Protein AF-A0A920SPZ4-F1 (afdb_monomer)

Sequence (124 aa):
MTRVLVSRREIVDRLTEEIGFPLPQWGSPWGVVIGGGNIVRGAIASRSGMDRVQADYMGMLATVINALGVQDLLEHKGIETRVMTAIRMEEIAEPYIRRRALRHMEKGRVVLFAGGTGNPFFLY

Nearest PDB structures (foldseek):
  3ek6-assembly1_A  TM=9.050E-01  e=6.212E-13  Xanthomonas campestris pv. campestris
  7bes-assembly1_C-2  TM=8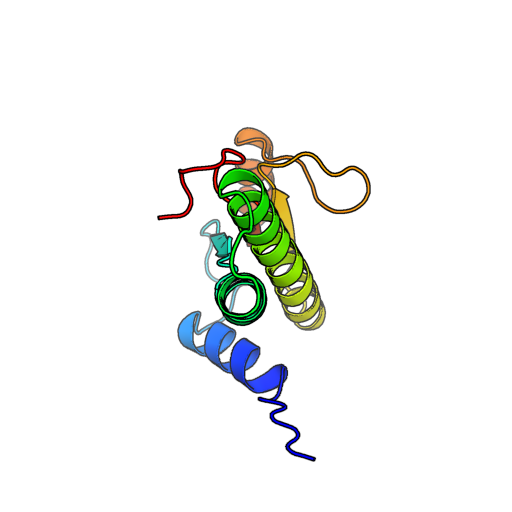.649E-01  e=4.954E-12  Mycobacterium tuberculosis
  2v4y-assembly1_D  TM=9.016E-01  e=3.694E-11  Escherichia coli K-12
  2a1f-assembly1_C  TM=8.923E-01  e=3.231E-11  Haemophilus influenzae
  2v4y-assembly1_C  TM=9.015E-01  e=4.830E-11  Escherichia coli K-12

Solvent-accessible surface area (backbone atoms only — not comparable to full-atom values): 7220 Å² total; per-residue (Å²): 136,84,80,84,69,77,56,78,58,57,60,49,51,47,50,49,55,75,60,54,71,68,77,90,72,56,96,62,66,46,78,44,79,41,70,21,66,86,59,34,57,60,62,58,75,72,42,92,87,66,56,68,57,60,53,36,50,53,36,23,51,32,4,38,57,45,37,54,53,50,38,54,59,37,45,76,71,73,40,58,59,45,55,27,18,51,50,82,39,85,99,77,47,44,60,66,44,72,73,56,54,52,55,42,16,76,70,71,21,40,34,35,38,15,20,70,83,53,50,63,93,64,90,121

Radius of gyration: 15.77 Å; Cα contacts (8 Å, |Δi|>4): 163; chains: 1; bounding box: 30×38×46 Å

Structure (mmCIF, N/CA/C/O backbone):
data_AF-A0A920SPZ4-F1
#
_entry.id   AF-A0A920SPZ4-F1
#
loop_
_a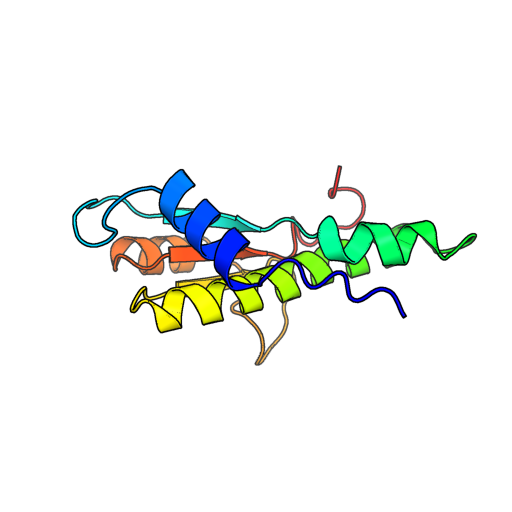tom_site.group_PDB
_atom_site.id
_atom_site.type_symbol
_atom_site.label_atom_id
_atom_site.label_alt_id
_atom_site.label_comp_id
_atom_site.label_asym_id
_atom_site.label_entity_id
_atom_site.label_seq_id
_atom_site.pdbx_PDB_ins_code
_atom_site.Cartn_x
_atom_site.Cartn_y
_atom_site.Cartn_z
_atom_site.occupancy
_atom_site.B_iso_or_equiv
_atom_site.auth_seq_id
_atom_site.auth_comp_id
_atom_site.auth_asym_id
_atom_site.auth_atom_id
_atom_site.pdbx_PDB_model_num
ATOM 1 N N . MET A 1 1 ? 21.571 -28.277 -4.460 1.00 27.83 1 MET A N 1
ATOM 2 C CA . MET A 1 1 ? 20.154 -28.061 -4.091 1.00 27.83 1 MET A CA 1
ATOM 3 C C . MET A 1 1 ? 20.118 -27.091 -2.912 1.00 27.83 1 MET A C 1
ATOM 5 O O . MET A 1 1 ? 19.944 -27.503 -1.774 1.00 27.83 1 MET A O 1
ATOM 9 N N . THR A 1 2 ? 20.411 -25.810 -3.156 1.00 19.84 2 THR A N 1
ATOM 10 C CA . THR A 1 2 ? 20.654 -24.840 -2.074 1.00 19.84 2 THR A CA 1
ATOM 11 C C . THR A 1 2 ? 19.359 -24.113 -1.757 1.00 19.84 2 THR A C 1
ATOM 13 O O . THR A 1 2 ? 18.940 -23.195 -2.456 1.00 19.84 2 THR A O 1
ATOM 16 N N . ARG A 1 3 ? 18.686 -24.598 -0.719 1.00 22.98 3 ARG A N 1
ATOM 17 C CA . ARG A 1 3 ? 17.434 -24.060 -0.202 1.00 22.98 3 ARG A CA 1
ATOM 18 C C . ARG A 1 3 ? 17.765 -22.859 0.689 1.00 22.98 3 ARG A C 1
ATOM 20 O O . ARG A 1 3 ? 17.889 -23.004 1.897 1.00 22.98 3 ARG A O 1
ATOM 27 N N . VAL A 1 4 ? 17.934 -21.677 0.095 1.00 22.39 4 VAL A N 1
ATOM 28 C CA . VAL A 1 4 ? 17.938 -20.414 0.853 1.00 22.39 4 VAL A CA 1
ATOM 29 C C . VAL A 1 4 ? 16.479 -20.050 1.132 1.00 22.39 4 VAL A C 1
ATOM 31 O O . VAL A 1 4 ? 15.868 -19.243 0.442 1.00 22.39 4 VAL A O 1
ATOM 34 N N . LEU A 1 5 ? 15.885 -20.728 2.114 1.00 26.67 5 LEU A N 1
ATOM 35 C CA . LEU A 1 5 ? 14.677 -20.262 2.786 1.00 26.67 5 LEU A CA 1
ATOM 36 C C . LEU A 1 5 ? 15.151 -19.472 4.003 1.00 26.67 5 LEU A C 1
ATOM 38 O O . LEU A 1 5 ? 15.254 -20.022 5.095 1.00 26.67 5 LEU A O 1
ATOM 42 N N . VAL A 1 6 ? 15.466 -18.189 3.807 1.00 31.59 6 VAL A N 1
ATOM 43 C CA . VAL A 1 6 ? 15.400 -17.238 4.924 1.00 31.59 6 VAL A CA 1
ATOM 44 C C . VAL A 1 6 ? 13.965 -17.333 5.434 1.00 31.59 6 VAL A C 1
ATOM 46 O O . VAL A 1 6 ? 13.016 -17.156 4.664 1.00 31.59 6 VAL A O 1
ATOM 49 N N . SER A 1 7 ? 13.812 -17.765 6.681 1.00 38.72 7 SER A N 1
ATOM 50 C CA . SER A 1 7 ? 12.521 -18.074 7.280 1.00 38.72 7 SER A CA 1
ATOM 51 C C . SER A 1 7 ? 11.612 -16.854 7.160 1.00 38.72 7 SER A C 1
ATOM 53 O O . SER A 1 7 ? 11.928 -15.783 7.672 1.00 38.72 7 SER A O 1
ATOM 55 N N . ARG A 1 8 ? 10.461 -17.006 6.490 1.00 53.81 8 ARG A N 1
ATOM 56 C CA . ARG A 1 8 ? 9.441 -15.949 6.341 1.00 53.81 8 ARG A CA 1
ATOM 57 C C . ARG A 1 8 ? 9.007 -15.338 7.688 1.00 53.81 8 ARG A C 1
ATOM 59 O O . ARG A 1 8 ? 8.477 -14.236 7.689 1.00 53.81 8 ARG A O 1
ATOM 66 N N . ARG A 1 9 ? 9.258 -16.023 8.813 1.00 43.91 9 ARG A N 1
ATOM 67 C CA . ARG A 1 9 ? 9.020 -15.543 10.185 1.00 43.91 9 ARG A CA 1
ATOM 68 C C . ARG A 1 9 ? 10.041 -14.507 10.654 1.00 43.91 9 ARG A C 1
ATOM 70 O O . ARG A 1 9 ? 9.631 -13.482 11.168 1.00 43.91 9 ARG A O 1
ATOM 77 N N . GLU A 1 10 ? 11.337 -14.710 10.409 1.00 45.97 10 GLU A N 1
ATOM 78 C CA . GLU A 1 10 ? 12.397 -13.823 10.923 1.00 45.97 10 GLU A CA 1
ATOM 79 C C . GLU A 1 10 ? 12.316 -12.408 10.356 1.00 45.97 10 GLU A C 1
ATOM 81 O O . GLU A 1 10 ? 12.609 -11.461 11.067 1.00 45.97 10 GLU A O 1
ATOM 86 N N . ILE A 1 11 ? 11.913 -12.236 9.094 1.00 51.78 11 ILE A N 1
ATOM 87 C CA . ILE A 1 11 ? 11.750 -10.896 8.503 1.00 51.78 11 ILE A CA 1
ATOM 88 C C . ILE A 1 11 ? 10.546 -10.185 9.115 1.00 51.78 11 ILE A C 1
ATOM 90 O O . ILE A 1 11 ? 10.603 -8.983 9.333 1.00 51.78 11 ILE A O 1
ATOM 94 N N . VAL A 1 12 ? 9.468 -10.913 9.408 1.00 50.59 12 VAL A N 1
ATOM 95 C CA . VAL A 1 12 ? 8.285 -10.342 10.055 1.00 50.59 12 VAL A CA 1
ATOM 96 C C . VAL A 1 12 ? 8.583 -10.034 11.499 1.00 50.59 12 VAL A C 1
ATOM 98 O O . VAL A 1 12 ? 8.243 -8.953 11.935 1.00 50.59 12 VAL A O 1
ATOM 101 N N . ASP A 1 13 ? 9.204 -10.943 12.238 1.00 54.50 13 ASP A N 1
ATOM 102 C CA . ASP A 1 13 ? 9.553 -10.726 13.636 1.00 54.50 13 ASP A CA 1
ATOM 103 C C . ASP A 1 13 ? 10.557 -9.587 13.744 1.00 54.50 13 ASP A C 1
ATOM 105 O O . ASP A 1 13 ? 10.297 -8.663 14.495 1.00 54.50 13 ASP A O 1
ATOM 109 N N . ARG A 1 14 ? 11.557 -9.519 12.859 1.00 58.25 14 ARG A N 1
ATOM 110 C CA . ARG A 1 14 ? 12.467 -8.375 12.770 1.00 58.25 14 ARG A CA 1
ATOM 111 C C . ARG A 1 14 ? 11.769 -7.088 12.331 1.00 58.25 14 ARG A C 1
ATOM 113 O O . ARG A 1 14 ? 12.062 -6.059 12.902 1.00 58.25 14 ARG A O 1
ATOM 120 N N . LEU A 1 15 ? 10.811 -7.110 11.398 1.00 54.88 15 LEU A N 1
ATOM 121 C CA . LEU A 1 15 ? 9.993 -5.928 11.078 1.00 54.88 15 LEU A CA 1
ATOM 122 C C . LEU A 1 15 ? 9.086 -5.548 12.251 1.00 54.88 15 LEU A C 1
ATOM 124 O O . LEU A 1 15 ? 8.896 -4.376 12.500 1.00 54.88 15 LEU A O 1
ATOM 128 N N . THR A 1 16 ? 8.541 -6.506 12.997 1.00 52.03 16 THR A N 1
ATOM 129 C CA . THR A 1 16 ? 7.675 -6.250 14.158 1.00 52.03 16 THR A CA 1
ATOM 130 C C . THR A 1 16 ? 8.497 -5.790 15.372 1.00 52.03 16 THR A C 1
ATOM 132 O O . THR A 1 16 ? 7.972 -5.068 16.209 1.00 52.03 16 THR A O 1
ATOM 135 N N . GLU A 1 17 ? 9.768 -6.194 15.467 1.00 55.97 17 GLU A N 1
ATOM 136 C CA . GLU A 1 17 ? 10.762 -5.802 16.477 1.00 55.97 17 GLU A CA 1
ATOM 137 C C . GLU A 1 17 ? 11.451 -4.471 16.131 1.00 55.97 17 GLU A C 1
ATOM 139 O O . GLU A 1 17 ? 11.658 -3.654 17.022 1.00 55.97 17 GLU A O 1
ATOM 144 N N . GLU A 1 18 ? 11.759 -4.204 14.856 1.00 52.44 18 GLU A N 1
ATOM 145 C CA . GLU A 1 18 ? 12.237 -2.903 14.354 1.00 52.44 18 GLU A CA 1
ATOM 146 C C . GLU A 1 18 ? 11.108 -1.862 14.369 1.00 52.44 18 GLU A C 1
ATOM 148 O O . GLU A 1 18 ? 11.341 -0.712 14.728 1.00 52.44 18 GLU A O 1
ATOM 153 N N . ILE A 1 19 ? 9.866 -2.271 14.076 1.00 51.69 19 ILE A N 1
ATOM 154 C CA . ILE A 1 19 ? 8.631 -1.509 14.362 1.00 51.69 19 ILE A CA 1
ATOM 155 C C . ILE A 1 19 ? 8.209 -1.710 15.840 1.00 51.69 19 ILE A C 1
ATOM 157 O O . ILE A 1 19 ? 7.078 -1.429 16.214 1.00 51.69 19 ILE A O 1
ATOM 161 N N . GLY A 1 20 ? 9.111 -2.211 16.692 1.00 39.31 20 GLY A N 1
ATOM 162 C CA . GLY A 1 20 ? 8.888 -2.652 18.068 1.00 39.31 20 GLY A CA 1
ATOM 163 C C . GLY A 1 20 ? 7.777 -1.941 18.848 1.00 39.31 20 GLY A C 1
ATOM 164 O O . GLY A 1 20 ? 7.898 -0.766 19.188 1.00 39.31 20 GLY A O 1
ATOM 165 N N . PHE A 1 21 ? 6.795 -2.751 19.267 1.00 41.41 21 PHE A N 1
ATOM 166 C CA . PHE A 1 21 ? 5.854 -2.566 20.389 1.00 41.41 21 PHE A CA 1
ATOM 167 C C . PHE A 1 21 ? 4.496 -1.856 20.151 1.00 41.41 21 PHE A C 1
ATOM 169 O O . PHE A 1 21 ? 4.294 -1.090 19.219 1.00 41.41 21 PHE A O 1
ATOM 176 N N . PRO A 1 22 ? 3.495 -2.211 20.981 1.00 45.94 22 PRO A N 1
ATOM 177 C CA . PRO A 1 22 ? 2.235 -2.822 20.579 1.00 45.94 22 PRO A CA 1
ATOM 178 C C . PRO A 1 22 ? 1.305 -1.829 19.852 1.00 45.94 22 PRO A C 1
ATOM 180 O O . PRO A 1 22 ? 0.875 -0.818 20.411 1.00 45.94 22 PRO A O 1
ATOM 183 N N . LEU A 1 23 ? 0.922 -2.174 18.620 1.00 48.16 23 LEU A N 1
ATOM 184 C CA . LEU A 1 23 ? 0.046 -1.378 17.747 1.00 48.16 23 LEU A CA 1
ATOM 185 C C . LEU A 1 23 ? -1.279 -0.869 18.366 1.00 48.16 23 LEU A C 1
ATOM 187 O O . LEU A 1 23 ? -1.741 0.177 17.920 1.00 48.16 23 LEU A O 1
ATOM 191 N N . PRO A 1 24 ? -1.885 -1.482 19.406 1.00 45.00 24 PRO A N 1
ATOM 192 C CA . PRO A 1 24 ? -3.083 -0.919 20.032 1.00 45.00 24 PRO A CA 1
ATOM 193 C C . PRO A 1 24 ? -2.864 0.377 20.833 1.00 45.00 24 PRO A C 1
ATOM 195 O O . PRO A 1 24 ? -3.843 1.046 21.149 1.00 45.00 24 PRO A O 1
ATOM 198 N N . GLN A 1 25 ? -1.626 0.724 21.221 1.00 41.34 25 GLN A N 1
ATOM 199 C CA . GLN A 1 25 ? -1.374 1.834 22.164 1.00 41.34 25 GLN A CA 1
ATOM 200 C C . GLN A 1 25 ? -0.921 3.138 21.504 1.00 41.34 25 GLN A C 1
ATOM 202 O O . GLN A 1 25 ? -0.976 4.198 22.127 1.00 41.34 25 GLN A O 1
ATOM 207 N N . TRP A 1 26 ? -0.482 3.092 20.249 1.00 45.94 26 TRP A N 1
ATOM 208 C CA . TRP A 1 26 ? -0.102 4.298 19.528 1.00 45.94 26 TRP A CA 1
ATOM 209 C C . TRP A 1 26 ? -1.341 4.813 18.811 1.00 45.94 26 TRP A C 1
ATOM 211 O O . TRP A 1 26 ? -1.707 4.311 17.755 1.00 45.94 26 TRP A O 1
ATOM 221 N N . GLY A 1 27 ? -1.982 5.839 19.370 1.00 46.44 27 GLY A N 1
ATOM 222 C CA . GLY A 1 27 ? -3.053 6.603 18.719 1.00 46.44 27 GLY A CA 1
ATOM 223 C C . GLY A 1 27 ? -2.593 7.380 17.475 1.00 46.44 27 GLY A C 1
ATOM 224 O O . GLY A 1 27 ? -3.088 8.477 17.232 1.00 46.44 27 GLY A O 1
ATOM 225 N N . SER A 1 28 ? -1.618 6.856 16.723 1.00 50.06 28 SER A N 1
ATOM 226 C CA . SER A 1 28 ? -1.010 7.490 15.562 1.00 50.06 28 SER A CA 1
ATOM 227 C C . SER A 1 28 ? -1.225 6.646 14.295 1.00 50.06 28 SER A C 1
ATOM 229 O O . SER A 1 28 ? -0.962 5.444 14.311 1.00 50.06 28 SER A O 1
ATOM 231 N N . PRO A 1 29 ? -1.687 7.255 13.193 1.00 59.38 29 PRO A N 1
ATOM 232 C CA . PRO A 1 29 ? -1.891 6.596 11.905 1.00 59.38 29 PRO A CA 1
ATOM 233 C C . PRO A 1 29 ? -0.577 6.115 11.249 1.00 59.38 29 PRO A C 1
ATOM 235 O O . PRO A 1 29 ? 0.354 6.905 11.101 1.00 59.38 29 PRO A O 1
ATOM 238 N N . TRP A 1 30 ? -0.516 4.857 10.778 1.00 71.00 30 TRP A N 1
ATOM 239 C CA . TRP A 1 30 ? 0.674 4.285 10.114 1.00 71.00 30 TRP A CA 1
ATOM 240 C C . TRP A 1 30 ? 0.479 4.055 8.611 1.00 71.00 30 TRP A C 1
ATOM 242 O O . TRP A 1 30 ? -0.436 3.354 8.172 1.00 71.00 30 TRP A O 1
ATOM 252 N N . GLY A 1 31 ? 1.405 4.605 7.823 1.00 82.44 31 GLY A N 1
ATOM 253 C CA . GLY A 1 31 ? 1.548 4.354 6.392 1.00 82.44 31 GLY A CA 1
ATOM 254 C C . GLY A 1 31 ? 2.951 3.854 6.064 1.00 82.44 31 GLY A C 1
ATOM 255 O O . GLY A 1 31 ? 3.926 4.495 6.445 1.00 82.44 31 GLY A O 1
ATOM 256 N N . VAL A 1 32 ? 3.058 2.733 5.352 1.00 84.88 32 VAL A N 1
ATOM 257 C CA . VAL A 1 32 ? 4.335 2.066 5.052 1.00 84.88 32 VAL A CA 1
ATOM 258 C C . VAL A 1 32 ? 4.495 1.927 3.547 1.00 84.88 32 VAL A C 1
ATOM 260 O O . VAL A 1 32 ? 3.620 1.380 2.889 1.00 84.88 32 VAL A O 1
ATOM 263 N N . VAL A 1 33 ? 5.610 2.389 2.984 1.00 86.56 33 VAL A N 1
ATOM 264 C CA . VAL A 1 33 ? 5.938 2.160 1.567 1.00 86.56 33 VAL A CA 1
ATOM 265 C C . VAL A 1 33 ? 6.717 0.856 1.438 1.00 86.56 33 VAL A C 1
ATOM 267 O O . VAL A 1 33 ? 7.731 0.666 2.107 1.00 86.56 33 VAL A O 1
ATOM 270 N N . ILE A 1 34 ? 6.257 -0.042 0.568 1.00 84.81 34 ILE A N 1
ATOM 271 C CA . ILE A 1 34 ? 6.876 -1.352 0.360 1.00 84.81 34 ILE A CA 1
ATOM 272 C C . ILE A 1 34 ? 7.810 -1.317 -0.852 1.00 84.81 34 ILE A C 1
ATOM 274 O O . ILE A 1 34 ? 7.411 -0.956 -1.957 1.00 84.81 34 ILE A O 1
ATOM 278 N N . GLY A 1 35 ? 9.066 -1.724 -0.656 1.00 80.06 35 GLY A N 1
ATOM 279 C CA . GLY A 1 35 ? 10.043 -1.902 -1.735 1.00 80.06 35 GLY A CA 1
ATOM 280 C C . GLY A 1 35 ? 9.946 -3.276 -2.411 1.00 80.06 35 GLY A C 1
ATOM 281 O O . GLY A 1 35 ? 9.424 -4.225 -1.836 1.00 80.06 35 GLY A O 1
ATOM 282 N N . GLY A 1 36 ? 10.480 -3.403 -3.633 1.00 71.69 36 GLY A N 1
ATOM 283 C CA . GLY A 1 36 ? 10.442 -4.632 -4.456 1.00 71.69 36 GLY A CA 1
ATOM 284 C C . GLY A 1 36 ? 11.809 -5.283 -4.699 1.00 71.69 36 GLY A C 1
ATOM 285 O O . GLY A 1 36 ? 11.920 -6.270 -5.425 1.00 71.69 36 GLY A O 1
ATOM 286 N N . GLY A 1 37 ? 12.879 -4.726 -4.122 1.00 65.38 37 GLY A N 1
ATOM 287 C CA . GLY A 1 37 ? 14.258 -5.054 -4.499 1.00 65.38 37 GLY A CA 1
ATOM 288 C C . GLY A 1 37 ? 14.680 -6.509 -4.254 1.00 65.38 37 GLY A C 1
ATOM 289 O O . GLY A 1 37 ? 15.664 -6.953 -4.832 1.00 65.38 37 GLY A O 1
ATOM 290 N N . ASN A 1 38 ? 13.973 -7.265 -3.416 1.00 67.12 38 ASN A N 1
ATOM 291 C CA . ASN A 1 38 ? 14.186 -8.703 -3.196 1.00 67.12 38 ASN A CA 1
ATOM 292 C C . ASN A 1 38 ? 13.731 -9.574 -4.388 1.00 67.12 38 ASN A C 1
ATOM 294 O O . ASN A 1 38 ? 14.380 -10.572 -4.676 1.00 67.12 38 ASN A O 1
ATOM 298 N N . ILE A 1 39 ? 12.660 -9.199 -5.095 1.00 63.69 39 ILE A N 1
ATOM 299 C CA . ILE A 1 39 ? 12.133 -9.933 -6.263 1.00 63.69 39 ILE A CA 1
ATOM 300 C C . ILE A 1 39 ? 12.799 -9.427 -7.555 1.00 63.69 39 ILE A C 1
ATOM 302 O O . ILE A 1 39 ? 13.179 -10.203 -8.432 1.00 63.69 39 ILE A O 1
ATOM 306 N N . VAL A 1 40 ? 13.001 -8.112 -7.655 1.00 59.28 40 VAL A N 1
ATOM 307 C CA . VAL A 1 40 ? 13.472 -7.431 -8.873 1.00 59.28 40 VAL A CA 1
ATOM 308 C C . VAL A 1 40 ? 14.955 -7.677 -9.145 1.00 59.28 40 VAL A C 1
ATOM 310 O O . VAL A 1 40 ? 15.347 -7.814 -10.305 1.00 59.28 40 VAL A O 1
ATOM 313 N N . ARG A 1 41 ? 15.780 -7.811 -8.092 1.00 61.78 41 ARG A N 1
ATOM 314 C CA . ARG A 1 41 ? 17.222 -8.076 -8.235 1.00 61.78 41 ARG A CA 1
ATOM 315 C C . ARG A 1 41 ? 17.515 -9.360 -9.017 1.00 61.78 41 ARG A C 1
ATOM 317 O O . ARG A 1 41 ? 18.499 -9.385 -9.740 1.00 61.78 41 ARG A O 1
ATOM 324 N N . GLY A 1 42 ? 16.662 -10.385 -8.944 1.00 52.03 42 GLY A N 1
ATOM 325 C CA . GLY A 1 42 ? 16.812 -11.608 -9.748 1.00 52.03 42 GLY A CA 1
ATOM 326 C C . GLY A 1 42 ? 16.263 -11.491 -11.176 1.00 52.03 42 GLY A C 1
ATOM 327 O O . GLY A 1 42 ? 16.814 -12.076 -12.108 1.00 52.03 42 GLY A O 1
ATOM 328 N N . ALA A 1 43 ? 15.190 -10.719 -11.368 1.00 53.97 43 ALA A N 1
ATOM 329 C CA . ALA A 1 43 ? 14.500 -10.606 -12.653 1.00 53.97 43 ALA A CA 1
ATOM 330 C C . ALA A 1 43 ? 15.191 -9.650 -13.645 1.00 53.97 43 ALA A C 1
ATOM 332 O O . ALA A 1 43 ? 15.183 -9.925 -14.844 1.00 53.97 43 ALA A O 1
ATOM 333 N N . ILE A 1 44 ? 15.811 -8.568 -13.153 1.00 57.25 44 ILE A N 1
ATOM 334 C CA . ILE A 1 44 ? 16.580 -7.613 -13.973 1.00 57.25 44 ILE A CA 1
ATOM 335 C C . ILE A 1 44 ? 18.011 -8.118 -14.212 1.00 57.25 44 ILE A C 1
ATOM 337 O O . ILE A 1 44 ? 18.520 -8.004 -15.322 1.00 57.25 44 ILE A O 1
ATOM 341 N N . ALA A 1 45 ? 18.646 -8.752 -13.217 1.00 53.03 45 ALA A N 1
ATOM 342 C CA . ALA A 1 45 ? 20.006 -9.284 -13.367 1.00 53.03 45 ALA A CA 1
ATOM 343 C C . ALA A 1 45 ? 20.115 -10.449 -14.370 1.00 53.03 45 ALA A C 1
ATOM 345 O O . ALA A 1 45 ? 21.216 -10.782 -14.797 1.00 53.03 45 ALA A O 1
ATOM 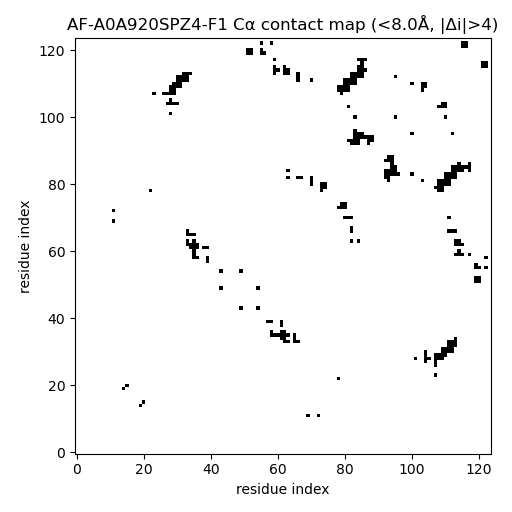346 N N . SER A 1 46 ? 18.994 -11.073 -14.749 1.00 53.28 46 SER A N 1
ATOM 347 C CA . SER A 1 46 ? 18.963 -12.247 -15.630 1.0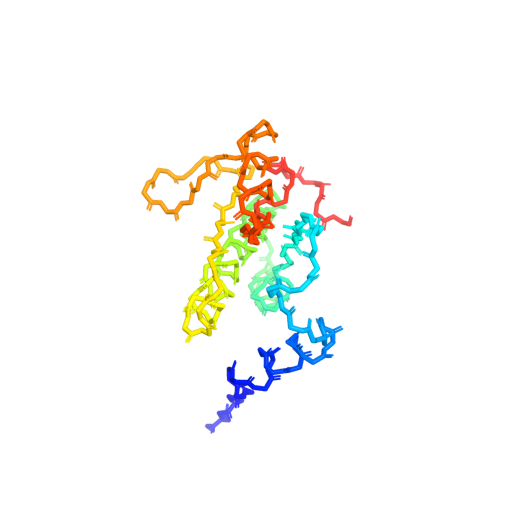0 53.28 46 SER A CA 1
ATOM 348 C C . SER A 1 46 ? 18.593 -11.955 -17.089 1.00 53.28 46 SER A C 1
ATOM 350 O O . SER A 1 46 ? 18.623 -12.883 -17.897 1.00 53.28 46 SER A O 1
ATOM 352 N N . ARG A 1 47 ? 18.253 -10.712 -17.471 1.00 58.44 47 ARG A N 1
ATOM 353 C CA . ARG A 1 47 ? 17.814 -10.408 -18.848 1.00 58.44 47 ARG A CA 1
ATOM 354 C C . ARG A 1 47 ? 18.528 -9.212 -19.469 1.00 58.44 47 ARG A C 1
ATOM 356 O O . ARG A 1 47 ? 18.059 -8.078 -19.408 1.00 58.44 47 ARG A O 1
ATOM 363 N N . SER A 1 48 ? 19.631 -9.501 -20.157 1.00 62.53 48 SER A N 1
ATOM 364 C CA . SER A 1 48 ? 20.215 -8.599 -21.152 1.00 62.53 48 SER A CA 1
ATOM 365 C C . SER A 1 48 ? 19.179 -8.289 -22.243 1.00 62.53 48 SER A C 1
ATOM 367 O O . SER A 1 48 ? 18.624 -9.207 -22.841 1.00 62.53 48 SER A O 1
ATOM 369 N N . GLY A 1 49 ? 18.910 -7.004 -22.494 1.00 71.00 49 GLY A N 1
ATOM 370 C CA . GLY A 1 49 ? 18.009 -6.553 -23.566 1.00 71.00 49 GLY A CA 1
ATOM 371 C C . GLY A 1 49 ? 16.551 -6.294 -23.166 1.00 71.00 49 GLY A C 1
ATOM 372 O O . GLY A 1 49 ? 15.725 -6.070 -24.046 1.00 71.00 49 GLY A O 1
ATOM 373 N N . MET A 1 50 ? 16.210 -6.310 -21.872 1.00 77.25 50 MET A N 1
ATOM 374 C CA . MET A 1 50 ? 14.877 -5.898 -21.414 1.00 77.25 50 MET A CA 1
ATOM 375 C C . MET A 1 50 ? 14.695 -4.381 -21.534 1.00 77.25 50 MET A C 1
ATOM 377 O O . MET A 1 50 ? 15.546 -3.611 -21.088 1.00 77.25 50 MET A O 1
ATOM 381 N N . ASP A 1 51 ? 13.561 -3.965 -22.096 1.00 83.94 51 ASP A N 1
ATOM 382 C CA . ASP A 1 51 ? 13.174 -2.560 -22.129 1.00 83.94 51 ASP A CA 1
ATOM 383 C C . ASP A 1 51 ? 12.989 -1.998 -20.708 1.00 83.94 51 ASP A C 1
ATOM 385 O O . ASP A 1 51 ? 12.431 -2.645 -19.817 1.00 83.94 51 ASP A O 1
ATOM 389 N N . ARG A 1 52 ? 13.460 -0.769 -20.501 1.00 81.06 52 ARG A N 1
ATOM 390 C CA . ARG A 1 52 ? 13.4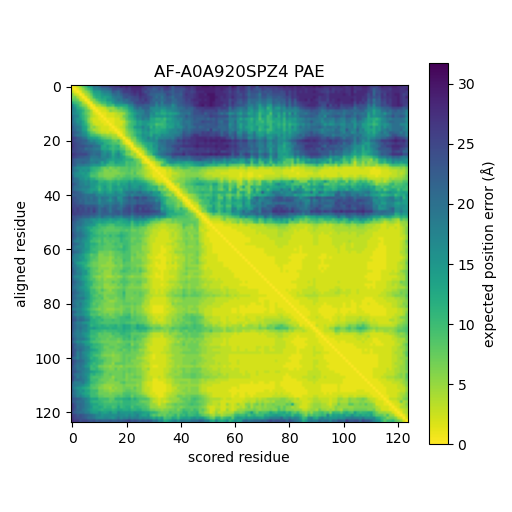88 -0.122 -19.186 1.00 81.06 52 ARG A CA 1
ATOM 391 C C . ARG A 1 52 ? 12.089 0.075 -18.600 1.00 81.06 52 ARG A C 1
ATOM 393 O O . ARG A 1 52 ? 11.914 -0.107 -17.400 1.00 81.06 52 ARG A O 1
ATOM 400 N N . VAL A 1 53 ? 11.089 0.380 -19.429 1.00 85.62 53 VAL A N 1
ATOM 401 C CA . VAL A 1 53 ? 9.707 0.573 -18.966 1.00 85.62 53 VAL A CA 1
ATOM 402 C C . VAL A 1 53 ? 9.118 -0.743 -18.464 1.00 85.62 53 VAL A C 1
ATOM 404 O O . VAL A 1 53 ? 8.497 -0.781 -17.402 1.00 85.62 53 VAL A O 1
ATOM 407 N N . GLN A 1 54 ? 9.362 -1.842 -19.182 1.00 85.62 54 GLN A N 1
ATOM 408 C CA . GLN A 1 54 ? 8.974 -3.184 -18.733 1.00 85.62 54 GLN A CA 1
ATOM 409 C C . GLN A 1 54 ? 9.647 -3.558 -17.406 1.00 85.62 54 GLN A C 1
ATOM 411 O O . GLN A 1 54 ? 8.981 -4.051 -16.494 1.00 85.62 54 GLN A O 1
ATOM 416 N N . ALA A 1 55 ? 10.945 -3.272 -17.267 1.00 83.00 55 ALA A N 1
ATOM 417 C CA . ALA A 1 55 ? 11.680 -3.525 -16.032 1.00 83.00 55 ALA A CA 1
ATOM 418 C C . ALA A 1 55 ? 11.095 -2.746 -14.838 1.00 83.00 55 ALA A C 1
ATOM 420 O O . ALA A 1 55 ? 10.933 -3.312 -13.754 1.00 83.00 55 ALA A O 1
ATOM 421 N N . ASP A 1 56 ? 10.704 -1.488 -15.042 1.00 85.62 56 ASP A N 1
ATOM 422 C CA . ASP A 1 56 ? 10.077 -0.672 -14.001 1.00 85.62 56 ASP A CA 1
ATOM 423 C C . ASP A 1 56 ? 8.672 -1.177 -13.632 1.00 85.62 56 ASP A C 1
ATOM 425 O O . ASP A 1 56 ? 8.335 -1.239 -12.449 1.00 85.62 56 ASP A O 1
ATOM 429 N N . TYR A 1 57 ? 7.858 -1.623 -14.597 1.00 88.12 57 TYR A N 1
ATOM 430 C CA . TYR A 1 57 ? 6.569 -2.260 -14.291 1.00 88.12 57 TYR A CA 1
ATOM 431 C C . TYR A 1 57 ? 6.737 -3.548 -13.488 1.00 88.12 57 TYR A C 1
ATOM 433 O O . TYR A 1 57 ? 6.025 -3.754 -12.503 1.00 88.12 57 TYR A O 1
ATOM 441 N N . MET A 1 58 ? 7.712 -4.386 -13.844 1.00 86.88 58 MET A N 1
ATOM 442 C CA . MET A 1 58 ? 8.070 -5.560 -13.043 1.00 86.88 58 MET A CA 1
ATOM 443 C C . MET A 1 58 ? 8.511 -5.151 -11.631 1.00 86.88 58 MET A C 1
ATOM 445 O O . MET A 1 58 ? 8.135 -5.799 -10.653 1.00 86.88 58 MET A O 1
ATOM 449 N N . GLY A 1 59 ? 9.243 -4.040 -11.524 1.00 85.19 59 GLY A N 1
ATOM 450 C CA . GLY A 1 59 ? 9.602 -3.380 -10.274 1.00 85.19 59 GLY A CA 1
ATOM 451 C C . GLY A 1 59 ? 8.402 -3.034 -9.400 1.00 85.19 59 GLY A C 1
ATOM 452 O O . GLY A 1 59 ? 8.324 -3.432 -8.235 1.00 85.19 59 GLY A O 1
ATOM 453 N N . MET A 1 60 ? 7.435 -2.329 -9.978 1.00 90.50 60 MET A N 1
ATOM 454 C CA . MET A 1 60 ? 6.215 -1.918 -9.294 1.00 90.50 60 MET A CA 1
ATOM 455 C C . MET A 1 60 ? 5.358 -3.126 -8.893 1.00 90.50 60 MET A C 1
ATOM 457 O O . MET A 1 60 ? 4.901 -3.187 -7.753 1.00 90.50 60 MET A O 1
ATOM 461 N N . LEU A 1 61 ? 5.207 -4.135 -9.755 1.00 91.38 61 LEU A N 1
ATOM 462 C CA . LEU A 1 61 ? 4.476 -5.365 -9.421 1.00 91.38 61 LEU A CA 1
ATOM 463 C C . LEU A 1 61 ? 5.140 -6.149 -8.284 1.00 91.38 61 LEU A C 1
ATOM 465 O O . LEU A 1 61 ? 4.453 -6.648 -7.396 1.00 91.38 61 LEU A O 1
ATOM 469 N N . ALA A 1 62 ? 6.471 -6.202 -8.247 1.00 89.06 62 ALA A N 1
ATOM 470 C CA . ALA A 1 62 ? 7.195 -6.816 -7.140 1.00 89.06 62 ALA A CA 1
ATOM 471 C C . ALA A 1 62 ? 6.889 -6.146 -5.790 1.00 89.06 62 ALA A C 1
ATOM 473 O O . ALA A 1 62 ? 6.732 -6.842 -4.786 1.00 89.06 62 ALA A O 1
ATOM 474 N N . THR A 1 63 ? 6.756 -4.814 -5.754 1.00 89.50 63 THR A N 1
ATOM 475 C CA . THR A 1 63 ? 6.352 -4.113 -4.521 1.00 89.50 63 THR A CA 1
ATOM 476 C C . THR A 1 63 ? 4.955 -4.527 -4.053 1.00 89.50 63 THR A C 1
ATOM 478 O O . THR A 1 63 ? 4.734 -4.691 -2.857 1.00 89.50 63 THR A O 1
ATOM 481 N N . VAL A 1 64 ? 4.027 -4.761 -4.987 1.00 92.50 64 VAL A N 1
ATOM 482 C CA . VAL A 1 64 ? 2.658 -5.200 -4.680 1.00 92.50 64 VAL A CA 1
ATOM 483 C C . VAL A 1 64 ? 2.659 -6.621 -4.131 1.00 92.50 64 VAL A C 1
ATOM 485 O O . VAL A 1 64 ? 2.025 -6.875 -3.111 1.00 92.50 64 VAL A O 1
ATOM 488 N N . ILE A 1 65 ? 3.416 -7.533 -4.747 1.00 90.88 65 ILE A N 1
ATOM 489 C CA . ILE A 1 65 ? 3.557 -8.915 -4.263 1.00 90.88 65 ILE A CA 1
ATOM 490 C C . ILE A 1 65 ? 4.080 -8.927 -2.823 1.00 90.88 65 ILE A C 1
ATOM 492 O O . ILE A 1 65 ? 3.545 -9.634 -1.970 1.00 90.88 65 ILE A O 1
ATOM 496 N N . ASN A 1 66 ? 5.095 -8.111 -2.533 1.00 86.25 66 ASN A N 1
ATOM 497 C CA . ASN A 1 66 ? 5.609 -7.980 -1.174 1.00 86.25 66 ASN A CA 1
ATOM 498 C C . ASN A 1 66 ? 4.564 -7.403 -0.217 1.00 86.25 66 ASN A C 1
ATOM 500 O O . ASN A 1 66 ? 4.433 -7.904 0.895 1.00 86.25 66 ASN A O 1
ATOM 504 N N . ALA A 1 67 ? 3.816 -6.378 -0.633 1.00 90.06 67 ALA A N 1
ATOM 505 C CA . ALA A 1 67 ? 2.801 -5.753 0.207 1.00 90.06 67 ALA A CA 1
ATOM 506 C C . ALA A 1 67 ? 1.688 -6.739 0.589 1.00 90.06 67 ALA A C 1
ATOM 508 O O . ALA A 1 67 ? 1.299 -6.778 1.751 1.00 90.06 67 ALA A O 1
ATOM 509 N N . LEU A 1 68 ? 1.246 -7.586 -0.346 1.00 91.75 68 LEU A N 1
ATOM 510 C CA . LEU A 1 68 ? 0.290 -8.664 -0.069 1.00 91.75 68 LEU A CA 1
ATOM 511 C C . LEU A 1 68 ? 0.859 -9.693 0.918 1.00 91.75 68 LEU A C 1
ATOM 513 O O . LEU A 1 68 ? 0.167 -10.111 1.841 1.00 91.75 68 LEU A O 1
ATOM 517 N N . GLY A 1 69 ? 2.135 -10.061 0.769 1.00 87.31 69 GLY A N 1
ATOM 518 C CA . GLY A 1 69 ? 2.808 -10.948 1.719 1.00 87.31 69 GLY A CA 1
ATOM 519 C C . GLY A 1 69 ? 2.915 -10.348 3.124 1.00 87.31 69 GLY A C 1
ATOM 520 O O . GLY A 1 69 ? 2.685 -11.042 4.107 1.00 87.31 69 GLY A O 1
ATOM 521 N N . VAL A 1 70 ? 3.231 -9.055 3.235 1.00 82.12 70 VAL A N 1
ATOM 522 C CA . VAL A 1 70 ? 3.277 -8.347 4.526 1.00 82.12 70 VAL A CA 1
ATOM 523 C C . VAL A 1 70 ? 1.880 -8.222 5.134 1.00 82.12 70 VAL A C 1
ATOM 525 O O . VAL A 1 70 ? 1.739 -8.432 6.336 1.00 82.12 70 VAL A O 1
ATOM 528 N N . GLN A 1 71 ? 0.853 -7.930 4.328 1.00 88.94 71 GLN A N 1
ATOM 529 C CA . GLN A 1 71 ? -0.537 -7.881 4.787 1.00 88.94 71 GLN A CA 1
ATOM 530 C C . GLN A 1 71 ? -0.955 -9.207 5.424 1.00 88.94 71 GLN A C 1
ATOM 532 O O . GLN A 1 71 ? -1.415 -9.192 6.561 1.00 88.94 71 GLN A O 1
ATOM 537 N N . ASP A 1 72 ? -0.745 -10.334 4.736 1.00 86.38 72 ASP A N 1
ATOM 538 C CA . ASP A 1 72 ? -1.066 -11.669 5.258 1.00 86.38 72 ASP A CA 1
ATOM 539 C C . ASP A 1 72 ? -0.417 -11.901 6.632 1.00 86.38 72 ASP A C 1
ATOM 541 O O . ASP A 1 72 ? -1.073 -12.306 7.591 1.00 86.38 72 ASP A O 1
ATOM 545 N N . LEU A 1 73 ? 0.863 -11.553 6.767 1.00 81.19 73 LEU A N 1
ATOM 546 C CA . LEU A 1 73 ? 1.626 -11.751 7.999 1.00 81.19 73 LEU A CA 1
ATOM 547 C C . LEU A 1 73 ? 1.160 -10.837 9.147 1.00 81.19 73 LEU A C 1
ATOM 549 O O . LEU A 1 73 ? 1.145 -11.271 10.300 1.00 81.19 73 LEU A O 1
ATOM 553 N N . LEU A 1 74 ? 0.770 -9.593 8.853 1.00 80.50 74 LEU A N 1
ATOM 554 C CA . LEU A 1 74 ? 0.204 -8.658 9.832 1.00 80.50 74 LEU A CA 1
ATOM 555 C C . LEU A 1 74 ? -1.205 -9.082 10.270 1.00 80.50 74 LEU A C 1
ATOM 557 O O . LEU A 1 74 ? -1.510 -9.070 11.464 1.00 80.50 74 LEU A O 1
ATOM 561 N N . GLU A 1 75 ? -2.044 -9.520 9.332 1.00 85.81 75 GLU A N 1
ATOM 562 C CA . GLU A 1 75 ? -3.406 -9.980 9.617 1.00 85.81 75 GLU A CA 1
ATOM 563 C C . GLU A 1 75 ? -3.403 -11.264 10.461 1.00 85.81 75 GLU A C 1
ATOM 565 O O . GLU A 1 75 ? -4.189 -11.372 11.403 1.00 85.81 75 GLU A O 1
ATOM 570 N N . HIS A 1 76 ? -2.443 -12.174 10.249 1.00 83.06 76 HIS A N 1
ATOM 571 C CA . HIS A 1 76 ? -2.212 -13.325 11.137 1.00 83.06 76 HIS A CA 1
ATOM 572 C C . HIS A 1 76 ? -1.839 -12.927 12.578 1.00 83.06 76 HIS A C 1
ATOM 574 O O . HIS A 1 76 ? -2.051 -13.709 13.506 1.00 83.06 76 HIS A O 1
ATOM 580 N N . LYS A 1 77 ? -1.294 -11.721 12.786 1.00 78.25 77 LYS A N 1
ATOM 581 C CA . LYS A 1 77 ? -0.994 -11.142 14.108 1.00 78.25 77 LYS A CA 1
ATOM 582 C C . LYS A 1 77 ? -2.135 -10.257 14.645 1.00 78.25 77 LYS A C 1
ATOM 584 O O . LYS A 1 77 ? -1.962 -9.605 15.671 1.00 78.25 77 LYS A O 1
ATOM 589 N N . GLY A 1 78 ? -3.294 -10.232 13.980 1.00 81.25 78 GLY A N 1
ATOM 590 C CA . GLY A 1 78 ? -4.472 -9.463 14.395 1.00 81.25 78 GLY A CA 1
ATOM 591 C C . GLY A 1 78 ? -4.416 -7.971 14.054 1.00 81.25 78 GLY A C 1
ATOM 592 O O . GLY A 1 78 ? -5.180 -7.187 14.612 1.00 81.25 78 GLY A O 1
ATOM 593 N N . ILE A 1 79 ? -3.514 -7.563 13.160 1.00 82.25 79 ILE A N 1
ATOM 594 C CA . ILE A 1 79 ? -3.315 -6.164 12.775 1.00 82.25 79 ILE A CA 1
ATOM 595 C C . ILE A 1 79 ? -4.094 -5.893 11.488 1.00 82.25 79 ILE A C 1
ATOM 597 O O . ILE A 1 79 ? -3.713 -6.353 10.409 1.00 82.25 79 ILE A O 1
ATOM 601 N N . GLU A 1 80 ? -5.178 -5.117 11.583 1.00 88.19 80 GLU A N 1
ATOM 602 C CA . GLU A 1 80 ? -5.939 -4.716 10.399 1.00 88.19 80 GLU A CA 1
ATOM 603 C C . GLU A 1 80 ? -5.053 -3.920 9.431 1.00 88.19 80 GLU A C 1
ATOM 605 O O . GLU A 1 80 ? -4.524 -2.856 9.763 1.00 88.19 80 GLU A O 1
ATOM 610 N N . THR A 1 81 ? -4.938 -4.420 8.202 1.00 89.50 81 THR A N 1
ATOM 611 C CA . THR A 1 81 ? -4.015 -3.877 7.206 1.00 89.50 81 THR A CA 1
ATOM 612 C C . THR A 1 81 ? -4.723 -3.662 5.871 1.00 89.50 81 THR A C 1
ATOM 614 O O . THR A 1 81 ? -5.673 -4.367 5.531 1.00 89.50 81 THR A O 1
ATOM 617 N N . ARG A 1 82 ? -4.308 -2.657 5.096 1.00 95.00 82 ARG A N 1
ATOM 618 C CA . ARG A 1 82 ? -4.827 -2.401 3.745 1.00 95.00 82 ARG A CA 1
ATOM 619 C C . ARG A 1 82 ? -3.704 -2.096 2.775 1.00 95.00 82 ARG A C 1
ATOM 621 O O . ARG A 1 82 ? -2.925 -1.178 3.011 1.00 95.00 82 ARG A O 1
ATOM 628 N N . VAL A 1 83 ? -3.664 -2.819 1.661 1.00 95.62 83 VAL A N 1
ATOM 629 C CA . VAL A 1 83 ? -2.749 -2.530 0.553 1.00 95.62 83 VAL A CA 1
ATOM 630 C C . VAL A 1 83 ? -3.405 -1.539 -0.401 1.00 95.62 83 VAL A C 1
ATOM 632 O O . VAL A 1 83 ? -4.518 -1.757 -0.884 1.00 95.62 83 VAL A O 1
ATOM 635 N N . MET A 1 84 ? -2.698 -0.444 -0.673 1.00 96.88 84 MET A N 1
ATOM 636 C CA . MET A 1 84 ? -3.083 0.586 -1.626 1.00 96.88 84 MET A CA 1
ATOM 637 C C . MET A 1 84 ? -1.991 0.760 -2.681 1.00 96.88 84 MET A C 1
ATOM 639 O O . MET A 1 84 ? -0.814 0.876 -2.350 1.00 96.88 84 MET A O 1
ATOM 643 N N . THR A 1 85 ? -2.373 0.805 -3.953 1.00 96.00 85 THR A N 1
ATOM 644 C CA . THR A 1 85 ? -1.435 0.796 -5.083 1.00 96.00 85 THR A CA 1
ATOM 645 C C . THR A 1 85 ? -1.630 1.979 -6.024 1.00 96.00 85 THR A C 1
ATOM 647 O O . THR A 1 85 ? -2.758 2.376 -6.321 1.00 96.00 85 THR A O 1
ATOM 650 N N . ALA A 1 86 ? -0.525 2.536 -6.524 1.00 91.56 86 ALA A N 1
ATOM 651 C CA . ALA A 1 86 ? -0.554 3.548 -7.582 1.00 91.56 86 ALA A CA 1
ATOM 652 C C . ALA A 1 86 ? -0.995 2.975 -8.946 1.00 91.56 86 ALA A C 1
ATOM 654 O O . ALA A 1 86 ? -1.547 3.700 -9.772 1.00 91.56 86 ALA A O 1
ATOM 655 N N . ILE A 1 87 ? -0.805 1.670 -9.170 1.00 92.00 87 ILE A N 1
ATOM 656 C CA . ILE A 1 87 ? -1.282 0.952 -10.359 1.00 92.00 87 ILE A CA 1
ATOM 657 C C . ILE A 1 87 ? -2.641 0.333 -10.045 1.00 92.00 87 ILE A C 1
ATOM 659 O O . ILE A 1 87 ? -2.747 -0.471 -9.118 1.00 92.00 87 ILE A O 1
ATOM 663 N N . ARG A 1 88 ? -3.673 0.668 -10.827 1.00 91.38 88 ARG A N 1
ATOM 664 C CA . ARG A 1 88 ? -5.001 0.054 -10.684 1.00 91.38 88 ARG A CA 1
ATOM 665 C C . ARG A 1 88 ? -4.942 -1.430 -11.039 1.00 91.38 88 ARG A C 1
ATOM 667 O O . ARG A 1 88 ? -4.547 -1.789 -12.142 1.00 91.38 88 ARG A O 1
ATOM 674 N N . MET A 1 89 ? -5.385 -2.262 -10.106 1.00 91.12 89 MET A N 1
ATOM 675 C CA . MET A 1 89 ? -5.532 -3.706 -10.263 1.00 91.12 89 MET A CA 1
ATOM 676 C C . MET A 1 89 ? -6.772 -4.143 -9.496 1.00 91.12 89 MET A C 1
ATOM 678 O O . MET A 1 89 ? -6.762 -4.275 -8.273 1.00 91.12 89 MET A O 1
ATOM 682 N N . GLU A 1 90 ? -7.873 -4.272 -10.225 1.00 85.88 90 GLU A N 1
ATOM 683 C CA . GLU A 1 90 ? -9.145 -4.711 -9.655 1.00 85.88 90 GLU A CA 1
ATOM 684 C C . GLU A 1 90 ? -8.992 -6.123 -9.064 1.00 85.88 90 GLU A C 1
ATOM 686 O O . GLU A 1 90 ? -8.123 -6.886 -9.483 1.00 85.88 90 GLU A O 1
ATOM 691 N N . GLU A 1 91 ? -9.762 -6.423 -8.019 1.00 89.62 91 GLU A N 1
ATOM 692 C CA . GLU A 1 91 ? -9.687 -7.646 -7.195 1.00 89.62 91 GLU A CA 1
ATOM 693 C C . GLU A 1 91 ? -8.426 -7.834 -6.323 1.00 89.62 91 GLU A C 1
ATOM 695 O O . GLU A 1 91 ? -8.499 -8.531 -5.315 1.00 89.62 91 GLU A O 1
ATOM 700 N N . ILE A 1 92 ? -7.280 -7.219 -6.646 1.00 92.81 92 ILE A N 1
ATOM 701 C CA . ILE A 1 92 ? -6.006 -7.500 -5.948 1.00 92.81 92 ILE A CA 1
ATOM 702 C C . ILE A 1 92 ? -5.726 -6.521 -4.804 1.00 92.81 92 ILE A C 1
ATOM 704 O O . ILE A 1 92 ? -5.389 -6.931 -3.695 1.00 92.81 92 ILE A O 1
ATOM 708 N N . ALA A 1 93 ? -5.794 -5.219 -5.077 1.00 94.50 93 ALA A N 1
ATOM 709 C CA . ALA A 1 93 ? -5.423 -4.187 -4.115 1.00 94.50 93 ALA A CA 1
ATOM 710 C C . ALA A 1 93 ? -6.212 -2.901 -4.360 1.00 94.50 93 ALA A C 1
ATOM 712 O O . ALA A 1 93 ? -6.615 -2.592 -5.483 1.00 94.50 93 ALA A O 1
ATOM 713 N N . GLU A 1 94 ? -6.423 -2.114 -3.306 1.00 95.94 94 GLU A N 1
ATOM 714 C CA . GLU A 1 94 ? -7.170 -0.871 -3.446 1.00 95.94 94 GLU A CA 1
ATOM 715 C C . GLU A 1 94 ? -6.365 0.156 -4.262 1.00 95.94 94 GLU A C 1
ATOM 717 O O . GLU A 1 94 ? -5.167 0.325 -4.036 1.00 95.94 94 GLU A O 1
ATOM 722 N N . PRO A 1 95 ? -6.983 0.924 -5.174 1.00 95.62 95 PRO A N 1
ATOM 723 C CA . PRO A 1 95 ? -6.286 2.046 -5.787 1.00 95.62 95 PRO A CA 1
ATOM 724 C C . PRO A 1 95 ? -5.925 3.090 -4.724 1.00 95.62 95 PRO A C 1
ATOM 726 O O . PRO A 1 95 ? -6.718 3.382 -3.820 1.00 95.62 95 PRO A O 1
ATOM 729 N N . TYR A 1 96 ? -4.742 3.694 -4.848 1.00 94.81 96 TYR A N 1
ATOM 730 C CA . TYR A 1 96 ? -4.337 4.774 -3.963 1.00 94.81 96 TYR A CA 1
ATOM 731 C C . TYR A 1 96 ? -5.288 5.968 -4.101 1.00 94.81 96 TYR A C 1
ATOM 733 O O . TYR A 1 96 ? -5.377 6.619 -5.140 1.00 94.81 96 TYR A O 1
ATOM 741 N N . ILE A 1 97 ? -5.987 6.278 -3.011 1.00 95.31 97 ILE A N 1
ATOM 742 C CA . ILE A 1 97 ? -6.794 7.485 -2.859 1.00 95.31 97 ILE A CA 1
ATOM 743 C C . ILE A 1 97 ? -6.438 8.076 -1.502 1.00 95.31 97 ILE A C 1
ATOM 745 O O . ILE A 1 97 ? -6.814 7.518 -0.470 1.00 95.31 97 ILE A O 1
ATOM 749 N N . ARG A 1 98 ? -5.768 9.235 -1.489 1.00 93.19 98 ARG A N 1
ATOM 750 C CA . ARG A 1 98 ? -5.277 9.895 -0.264 1.00 93.19 98 ARG A CA 1
ATOM 751 C C . ARG A 1 98 ? -6.320 9.952 0.855 1.00 93.19 98 ARG A C 1
ATOM 753 O O . ARG A 1 98 ? -6.045 9.560 1.981 1.00 93.19 98 ARG A O 1
ATOM 760 N N . ARG A 1 99 ? -7.546 10.392 0.545 1.00 96.12 99 ARG A N 1
ATOM 761 C CA . ARG A 1 99 ? -8.640 10.482 1.535 1.00 96.12 99 ARG A CA 1
ATOM 762 C C . ARG A 1 99 ? -9.039 9.120 2.106 1.00 96.12 99 ARG A C 1
ATOM 764 O O . ARG A 1 99 ? -9.477 9.051 3.245 1.00 96.12 99 ARG A O 1
ATOM 771 N N . ARG A 1 100 ? -8.934 8.043 1.324 1.00 95.38 100 ARG A N 1
ATOM 772 C CA . ARG A 1 100 ? -9.243 6.691 1.795 1.00 95.38 100 ARG A CA 1
ATOM 773 C C . ARG A 1 100 ? -8.112 6.133 2.658 1.00 95.38 100 ARG A C 1
ATOM 775 O O . ARG A 1 100 ? -8.418 5.551 3.689 1.00 95.38 100 ARG A O 1
ATOM 782 N N . ALA A 1 101 ? -6.858 6.389 2.284 1.00 91.62 101 ALA A N 1
ATOM 783 C CA . ALA A 1 101 ? -5.699 6.050 3.106 1.00 91.62 101 ALA A CA 1
ATOM 784 C C . ALA A 1 101 ? -5.813 6.693 4.494 1.00 91.62 101 ALA A C 1
ATOM 786 O O . ALA A 1 101 ? -5.805 5.983 5.490 1.00 91.62 101 ALA A O 1
ATOM 787 N N . LEU A 1 102 ? -6.056 8.008 4.550 1.00 90.38 102 LEU A N 1
ATOM 788 C CA . LEU A 1 102 ? -6.251 8.728 5.813 1.00 90.38 102 LEU A CA 1
ATOM 789 C C . LEU A 1 102 ? -7.375 8.117 6.660 1.0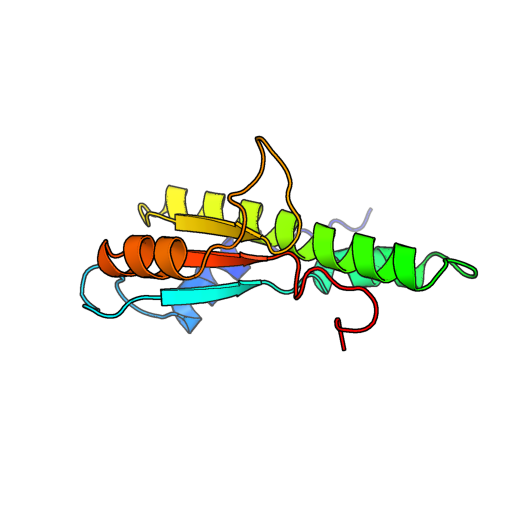0 90.38 102 LEU A C 1
ATOM 791 O O . LEU A 1 102 ? -7.153 7.826 7.826 1.00 90.38 102 LEU A O 1
ATOM 795 N N . ARG A 1 103 ? -8.536 7.811 6.063 1.00 92.12 103 ARG A N 1
ATOM 796 C CA . ARG A 1 103 ? -9.646 7.150 6.776 1.00 92.12 103 ARG A CA 1
ATOM 797 C C . ARG A 1 103 ? -9.308 5.761 7.312 1.00 92.12 103 ARG A C 1
ATOM 799 O O . ARG A 1 103 ? -9.866 5.357 8.326 1.00 92.12 103 ARG A O 1
ATOM 806 N N . HIS A 1 104 ? -8.487 4.984 6.605 1.00 91.38 104 HIS A N 1
ATOM 807 C CA . HIS A 1 104 ? -8.030 3.688 7.115 1.00 91.38 104 HIS A CA 1
ATOM 808 C C . HIS A 1 104 ? -7.119 3.896 8.321 1.00 91.38 104 HIS A C 1
ATOM 810 O O . HIS A 1 104 ? -7.310 3.238 9.340 1.00 91.38 104 HIS A O 1
ATOM 816 N N . MET A 1 105 ? -6.206 4.862 8.245 1.00 83.81 105 MET A N 1
ATOM 817 C CA . MET A 1 105 ? -5.296 5.129 9.350 1.00 83.81 105 MET A CA 1
ATOM 818 C C . MET A 1 105 ? -5.992 5.771 10.567 1.00 83.81 105 MET A C 1
ATOM 820 O O . MET A 1 105 ? -5.661 5.430 11.695 1.00 83.81 105 MET A O 1
ATOM 824 N N . GLU A 1 106 ? -7.005 6.625 10.370 1.00 86.56 106 GLU A N 1
ATOM 825 C CA . GLU A 1 106 ? -7.885 7.150 11.437 1.00 86.56 106 GLU A CA 1
ATOM 826 C C . GLU A 1 106 ? -8.615 6.030 12.197 1.00 86.56 106 GLU A C 1
ATOM 828 O O . GLU A 1 106 ? -8.949 6.185 13.368 1.00 86.56 106 GLU A O 1
ATOM 833 N N . LYS A 1 107 ? -8.853 4.889 11.538 1.00 87.50 107 LYS A N 1
ATOM 834 C CA . LYS A 1 107 ? -9.443 3.682 12.138 1.00 87.50 107 LYS A CA 1
ATOM 835 C C . LYS A 1 107 ? -8.406 2.760 12.786 1.00 87.50 107 LYS A C 1
ATOM 837 O O . LYS A 1 107 ? -8.760 1.657 13.180 1.00 87.50 107 LYS A O 1
ATOM 842 N N . GLY A 1 108 ? -7.142 3.179 12.862 1.00 79.94 108 GLY A N 1
ATOM 843 C CA . GLY A 1 108 ? -6.056 2.388 13.441 1.00 79.94 108 GLY A CA 1
ATOM 844 C C . GLY A 1 108 ? -5.515 1.286 12.526 1.00 79.94 108 GLY A C 1
ATOM 845 O O . GLY A 1 108 ? -4.823 0.391 13.000 1.00 79.94 108 GLY A O 1
ATOM 846 N N . ARG A 1 109 ? -5.816 1.324 11.221 1.00 86.50 109 ARG A N 1
ATOM 847 C CA . ARG A 1 109 ? -5.320 0.325 10.264 1.00 86.50 109 ARG A CA 1
ATOM 848 C C . ARG A 1 109 ? -3.954 0.710 9.730 1.00 86.50 109 ARG A C 1
ATOM 850 O O . ARG A 1 109 ? -3.713 1.878 9.418 1.00 86.50 109 ARG A O 1
ATOM 857 N N . VAL A 1 110 ? -3.106 -0.288 9.514 1.00 86.19 110 VAL A N 1
ATOM 858 C CA . VAL A 1 110 ? -1.847 -0.112 8.789 1.00 86.19 110 VAL A CA 1
ATOM 859 C C . VAL A 1 110 ? -2.150 -0.005 7.296 1.00 86.19 110 VAL A C 1
ATOM 861 O O . VAL A 1 110 ? -2.805 -0.874 6.720 1.00 86.19 110 VAL A O 1
ATOM 864 N N . VAL A 1 111 ? -1.673 1.053 6.644 1.00 91.81 111 VAL A N 1
ATOM 865 C CA . VAL A 1 111 ? -1.806 1.205 5.189 1.00 91.81 111 VAL A CA 1
ATOM 866 C C . VAL A 1 111 ? -0.466 0.920 4.522 1.00 91.81 111 VAL A C 1
ATOM 868 O O . VAL A 1 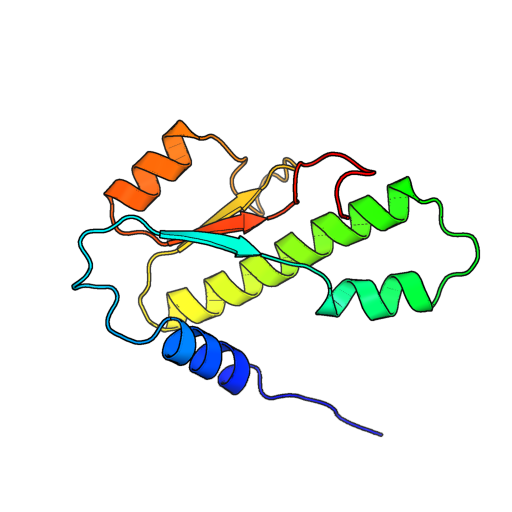111 ? 0.509 1.632 4.748 1.00 91.81 111 VAL A O 1
ATOM 871 N N . LEU A 1 112 ? -0.422 -0.108 3.680 1.00 91.50 112 LEU A N 1
ATOM 872 C CA . LEU A 1 112 ? 0.742 -0.470 2.879 1.00 91.50 112 LEU A CA 1
ATOM 873 C C . LEU A 1 112 ? 0.613 0.162 1.494 1.00 91.50 112 LEU A C 1
ATOM 875 O O . LEU A 1 112 ? -0.319 -0.136 0.752 1.00 91.50 112 LEU A O 1
ATOM 879 N N . PHE A 1 113 ? 1.551 1.025 1.134 1.00 93.19 113 PHE A N 1
ATOM 880 C CA . PHE A 1 113 ? 1.646 1.642 -0.179 1.00 93.19 113 PHE A CA 1
ATOM 881 C C . PHE A 1 113 ? 2.572 0.830 -1.078 1.00 93.19 113 PHE A C 1
ATOM 883 O O . PHE A 1 113 ? 3.730 0.575 -0.739 1.00 93.19 113 PHE A O 1
ATOM 890 N N . ALA A 1 114 ? 2.057 0.451 -2.241 1.00 93.19 114 ALA A N 1
ATOM 891 C CA . ALA A 1 114 ? 2.764 -0.321 -3.250 1.00 93.19 114 ALA A CA 1
ATOM 892 C C . ALA A 1 114 ? 2.546 0.267 -4.654 1.00 93.19 114 ALA A C 1
ATOM 894 O O . ALA A 1 114 ? 1.818 1.239 -4.851 1.00 93.19 114 ALA A O 1
ATOM 895 N N . GLY A 1 115 ? 3.209 -0.310 -5.649 1.00 91.38 115 GLY A N 1
ATOM 896 C CA . GLY A 1 115 ? 3.179 0.161 -7.031 1.00 91.38 115 GLY A CA 1
ATOM 897 C C . GLY A 1 115 ? 4.012 1.423 -7.275 1.00 91.38 115 GLY A C 1
ATOM 898 O O . GLY A 1 115 ? 3.884 2.024 -8.336 1.00 91.38 115 GLY A O 1
ATOM 899 N N . GLY A 1 116 ? 4.851 1.839 -6.317 1.00 87.88 116 GLY A N 1
ATOM 900 C CA . GLY A 1 116 ? 5.662 3.056 -6.417 1.00 87.88 116 GLY A CA 1
ATOM 901 C C . GLY A 1 116 ? 4.812 4.296 -6.709 1.00 87.88 116 GLY A C 1
ATOM 902 O O . GLY A 1 116 ? 3.758 4.497 -6.111 1.00 87.88 116 GLY A O 1
ATOM 903 N N . THR A 1 117 ? 5.255 5.119 -7.658 1.00 86.31 117 THR A N 1
ATOM 904 C CA . THR A 1 117 ? 4.484 6.268 -8.163 1.00 86.31 117 THR A CA 1
ATOM 905 C C . THR A 1 117 ? 3.501 5.886 -9.275 1.00 86.31 117 THR A C 1
ATOM 907 O O . THR A 1 117 ? 2.772 6.747 -9.762 1.00 86.31 117 THR A O 1
ATOM 910 N N . GLY A 1 118 ? 3.494 4.619 -9.709 1.00 83.75 118 GLY A N 1
ATOM 911 C CA . GLY A 1 118 ? 2.751 4.142 -10.878 1.00 83.75 118 GLY A CA 1
ATOM 912 C C . GLY A 1 118 ? 3.392 4.509 -12.221 1.00 83.75 118 GLY A C 1
ATOM 913 O O . GLY A 1 118 ? 2.903 4.075 -13.262 1.00 83.75 118 GLY A O 1
ATOM 914 N N . ASN A 1 119 ? 4.488 5.276 -12.206 1.00 83.44 119 ASN A N 1
ATOM 915 C CA . ASN A 1 119 ? 5.154 5.774 -13.401 1.00 83.44 119 ASN A CA 1
ATOM 916 C C . ASN A 1 119 ? 6.536 5.123 -13.568 1.00 83.44 119 ASN A C 1
ATOM 918 O O . ASN A 1 119 ? 7.354 5.186 -12.644 1.00 83.44 119 ASN A O 1
ATOM 922 N N . PRO A 1 120 ? 6.835 4.545 -14.746 1.00 78.50 120 PRO A N 1
ATOM 923 C CA . PRO A 1 120 ? 8.194 4.159 -15.114 1.00 78.50 120 PRO A CA 1
ATOM 9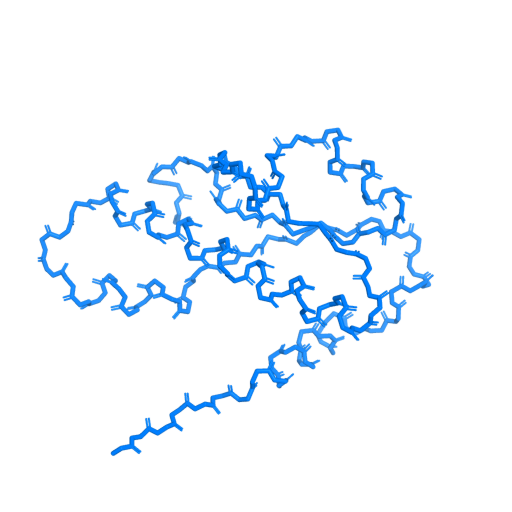24 C C . PRO A 1 120 ? 9.169 5.338 -14.986 1.00 78.50 120 PRO A C 1
ATOM 926 O O . PRO A 1 120 ? 8.759 6.494 -15.055 1.00 78.50 120 PRO A O 1
ATOM 929 N N . PHE A 1 121 ? 10.459 5.051 -14.832 1.00 76.31 121 PHE A N 1
ATOM 930 C CA . PHE A 1 121 ? 11.565 5.991 -14.610 1.00 76.31 121 PHE A CA 1
ATOM 931 C C . PHE A 1 121 ? 11.625 6.668 -13.229 1.00 76.31 121 PHE A C 1
ATOM 933 O O . PHE A 1 121 ? 12.548 7.441 -12.982 1.00 76.31 121 PHE A O 1
ATOM 940 N N . PHE A 1 122 ? 10.699 6.371 -12.315 1.00 67.50 122 PHE A N 1
ATOM 941 C CA . PHE A 1 122 ? 10.656 6.960 -10.966 1.00 67.50 122 PHE A CA 1
ATOM 942 C C . PHE A 1 122 ? 11.000 5.969 -9.839 1.00 67.50 122 PHE A C 1
ATOM 944 O O . PHE A 1 122 ? 10.788 6.275 -8.670 1.00 67.50 122 PHE A O 1
ATOM 951 N N . LEU A 1 123 ? 11.521 4.782 -10.168 1.00 57.22 123 LEU A N 1
ATOM 952 C CA . LEU A 1 123 ? 11.917 3.749 -9.197 1.00 57.22 123 LEU A CA 1
ATOM 953 C C . LEU A 1 123 ? 13.376 3.871 -8.695 1.00 57.22 123 LEU A C 1
ATOM 955 O O . LEU A 1 123 ? 13.921 2.885 -8.198 1.00 57.22 123 LEU A O 1
ATOM 959 N N . TYR A 1 124 ? 14.005 5.046 -8.825 1.00 48.53 124 TYR A N 1
ATOM 960 C CA . TYR A 1 124 ? 15.402 5.292 -8.423 1.00 48.53 124 TYR A CA 1
ATOM 961 C C . TYR A 1 124 ? 15.518 5.911 -7.035 1.00 48.53 124 TYR A C 1
ATOM 963 O O . TYR A 1 124 ? 14.756 6.864 -6.757 1.00 48.53 124 TYR A O 1
#

Foldseek 3Di:
DDPPCPDLVVVLVVVCVVVDDDLVPPLFFAEAEFFQCVPLVVVVVPDDPDDQQVSLQVRQVSSLVVQVSSCVVCVVVVAAEFEEECDDDPPRHHHDDPVVSVVCRNVSHYYYYTSQNVDGPRND

Mean predicted aligned error: 9.6 Å

Secondary structure (DSSP, 8-state):
-------HHHHHHHHHHHTTS-TTT--S--EEEPP-HHHHHHHHHT-TT--HHHHHHHHHHHHH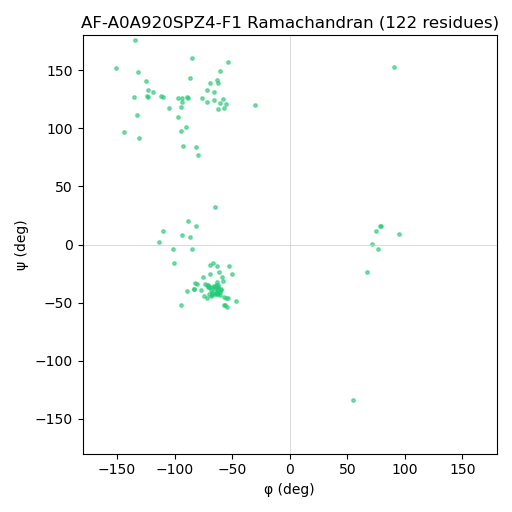HHHHHHHHHHHTTT--EEEEESS-BTTTBEEP-HHHHHHHHHTT-EEEEESTTSSTT---

pLDDT: mean 73.82, std 20.22, range [19.84, 96.88]